Protein AF-A0AAX0KB85-F1 (afdb_monomer)

InterPro domains:
  IPR000015 Outer membrane usher protein [PTHR30451] (9-103)
  IPR025885 PapC, N-terminal domain [PF13954] (31-103)
  IPR037224 PapC, N-terminal domain superfamily [G3DSA:3.10.20.410] (29-104)
  IPR037224 PapC, N-terminal domain superfamily [SSF141729] (29-103)

Secondary structure (DSSP, 8-state):
--------TTTTHHHHHHGGG------------GGGT-SSTT-PPP-HHHHTT-SS-SEEEEEEEEETTEEEEEEEEEEEE-TTTS-EEE---HHHHHHTT---

pLDDT: mean 79.36, std 17.76, range [31.64, 98.06]

Nearest PDB structures (foldseek):
  7b0x-assembly1_D  TM=8.269E-01  e=1.576E-06  Escherichia coli K-12
  1ze3-assembly1_D  TM=8.841E-01  e=8.422E-06  Escherichia coli
  3bwu-assembly1_D  TM=8.042E-01  e=3.643E-06  Escherichia coli K-12
  3rfz-assembly3_E-2  TM=8.323E-01  e=4.580E-04  Escherichia coli
  4b0m-assembly1_A  TM=8.303E-01  e=6.321E-04  Yersinia pestis

Structure (mmCIF, N/CA/C/O backbone):
data_AF-A0AAX0KB85-F1
#
_entry.id   AF-A0AAX0KB85-F1
#
loop_
_atom_site.group_PDB
_atom_site.id
_atom_site.type_symbol
_atom_site.label_atom_id
_atom_site.label_alt_id
_atom_site.label_comp_id
_atom_site.label_asym_id
_atom_site.label_entity_id
_atom_site.label_seq_id
_atom_site.pdbx_PDB_ins_code
_atom_site.Cartn_x
_atom_site.Cartn_y
_atom_site.Cartn_z
_atom_site.occupancy
_atom_site.B_iso_or_equiv
_atom_site.auth_seq_id
_atom_site.auth_comp_id
_atom_site.auth_asym_id
_atom_site.auth_atom_id
_atom_site.pdbx_PDB_model_num
ATOM 1 N N . MET A 1 1 ? 63.151 -58.598 -5.815 1.00 36.16 1 MET A N 1
ATOM 2 C CA . MET A 1 1 ? 62.386 -58.602 -7.083 1.00 36.16 1 MET A CA 1
ATOM 3 C C . MET A 1 1 ? 61.056 -57.908 -6.810 1.00 36.16 1 MET A C 1
ATOM 5 O O . MET A 1 1 ? 60.458 -58.173 -5.779 1.00 36.16 1 MET A O 1
ATOM 9 N N . HIS A 1 2 ? 60.710 -56.934 -7.645 1.00 31.64 2 HIS A N 1
ATOM 10 C CA . HIS A 1 2 ? 59.865 -55.766 -7.376 1.00 31.64 2 HIS A CA 1
ATOM 11 C C . HIS A 1 2 ? 58.378 -56.049 -7.067 1.00 31.64 2 HIS A C 1
ATOM 13 O O . HIS A 1 2 ? 57.724 -56.784 -7.800 1.00 31.64 2 HIS A O 1
ATOM 19 N N . GLN A 1 3 ? 57.833 -55.378 -6.039 1.00 41.34 3 GLN A N 1
ATOM 20 C CA . GLN A 1 3 ? 56.400 -55.077 -5.909 1.00 41.34 3 GLN A CA 1
ATOM 21 C C . GLN A 1 3 ? 56.027 -53.994 -6.931 1.00 41.34 3 GLN A C 1
ATOM 23 O O . GLN A 1 3 ? 56.646 -52.932 -6.930 1.00 41.34 3 GLN A O 1
ATOM 28 N N . VAL A 1 4 ? 54.997 -54.213 -7.754 1.00 43.97 4 VAL A N 1
ATOM 29 C CA . VAL A 1 4 ? 54.334 -53.128 -8.498 1.00 43.97 4 VAL A CA 1
ATOM 30 C C . VAL A 1 4 ? 52.823 -53.258 -8.341 1.00 43.97 4 VAL A C 1
ATOM 32 O O . VAL A 1 4 ? 52.149 -54.032 -9.014 1.00 43.97 4 VAL A O 1
ATOM 35 N N . LEU A 1 5 ? 52.354 -52.495 -7.358 1.00 42.72 5 LEU A N 1
ATOM 36 C CA . LEU A 1 5 ? 51.091 -51.776 -7.256 1.00 42.72 5 LEU A CA 1
ATOM 37 C C . LEU A 1 5 ? 50.125 -51.935 -8.450 1.00 42.72 5 LEU A C 1
ATOM 39 O O . LEU A 1 5 ? 50.342 -51.405 -9.540 1.00 42.72 5 LEU A O 1
ATOM 43 N N . ILE A 1 6 ? 49.000 -52.598 -8.182 1.00 52.94 6 ILE A N 1
ATOM 44 C CA . ILE A 1 6 ? 47.789 -52.586 -9.006 1.00 52.94 6 ILE A CA 1
ATOM 45 C C . ILE A 1 6 ? 47.295 -51.133 -9.081 1.00 52.94 6 ILE A C 1
ATOM 47 O O . ILE A 1 6 ? 46.751 -50.593 -8.123 1.00 52.94 6 ILE A O 1
ATOM 51 N N . MET A 1 7 ? 47.540 -50.474 -10.213 1.00 49.47 7 MET A N 1
ATOM 52 C CA . MET A 1 7 ? 47.149 -49.085 -10.456 1.00 49.47 7 MET A CA 1
ATOM 53 C C . MET A 1 7 ? 45.666 -49.018 -10.881 1.00 49.47 7 MET A C 1
ATOM 55 O O . MET A 1 7 ? 45.317 -49.592 -11.918 1.00 49.47 7 MET A O 1
ATOM 59 N N . PRO A 1 8 ? 44.775 -48.313 -10.153 1.00 46.91 8 PRO A N 1
ATOM 60 C CA . PRO A 1 8 ? 43.367 -48.221 -10.517 1.00 46.91 8 PRO A CA 1
ATOM 61 C C . PRO A 1 8 ? 43.204 -47.197 -11.646 1.00 46.91 8 PRO A C 1
ATOM 63 O O . PRO A 1 8 ? 43.185 -45.987 -11.430 1.00 46.91 8 PRO A O 1
ATOM 66 N N . ARG A 1 9 ? 43.058 -47.677 -12.884 1.00 55.06 9 ARG A N 1
ATOM 67 C CA . ARG A 1 9 ? 42.798 -46.828 -14.066 1.00 55.06 9 ARG A CA 1
ATOM 68 C C . ARG A 1 9 ? 41.420 -46.137 -14.039 1.00 55.06 9 ARG A C 1
ATOM 70 O O . ARG A 1 9 ? 41.155 -45.292 -14.884 1.00 55.06 9 ARG A O 1
ATOM 77 N N . PHE A 1 10 ? 40.566 -46.446 -13.061 1.00 50.44 10 PHE A N 1
ATOM 78 C CA . PHE A 1 10 ? 39.193 -45.938 -12.960 1.00 50.44 10 PHE A CA 1
ATOM 79 C C . PHE A 1 10 ? 39.036 -44.655 -12.129 1.00 50.44 10 PHE A C 1
ATOM 81 O O . PHE A 1 10 ? 37.986 -44.024 -12.191 1.00 50.44 10 PHE A O 1
ATOM 88 N N . ALA A 1 11 ? 40.071 -44.212 -11.407 1.00 49.94 11 ALA A N 1
ATOM 89 C CA . ALA A 1 11 ? 39.970 -43.035 -10.534 1.00 49.94 11 ALA A CA 1
ATOM 90 C C . ALA A 1 11 ? 39.921 -41.687 -11.286 1.00 49.94 11 ALA A C 1
ATOM 92 O O . ALA A 1 11 ? 39.535 -40.676 -10.711 1.00 49.94 11 ALA A O 1
ATOM 93 N N . ARG A 1 12 ? 40.311 -41.647 -12.570 1.00 50.72 12 ARG A N 1
ATOM 94 C CA . ARG A 1 12 ? 40.309 -40.407 -13.372 1.00 50.72 12 ARG A CA 1
ATOM 95 C C . ARG A 1 12 ? 38.989 -40.137 -14.101 1.00 50.72 12 ARG A C 1
ATOM 97 O O . ARG A 1 12 ? 38.739 -38.992 -14.456 1.00 50.72 12 ARG A O 1
ATOM 104 N N . LEU A 1 13 ? 38.149 -41.154 -14.318 1.00 50.75 13 LEU A N 1
ATOM 105 C CA . LEU A 1 13 ? 36.905 -41.004 -15.088 1.00 50.75 13 LEU A CA 1
ATOM 106 C C . LEU A 1 13 ? 35.746 -40.447 -14.241 1.00 50.75 13 LEU A C 1
ATOM 108 O O . LEU A 1 13 ? 34.842 -39.812 -14.771 1.00 50.75 13 LEU A O 1
ATOM 112 N N . THR A 1 14 ? 35.788 -40.626 -12.920 1.00 50.75 14 THR A N 1
ATOM 113 C CA . THR A 1 14 ? 34.727 -40.184 -12.001 1.00 50.75 14 THR A CA 1
ATOM 114 C C . THR A 1 14 ? 34.737 -38.680 -11.716 1.00 50.75 14 THR A C 1
ATOM 116 O O . THR A 1 14 ? 33.688 -38.118 -11.423 1.00 50.75 14 THR A O 1
ATOM 119 N N . ILE A 1 15 ? 35.880 -37.999 -11.855 1.00 54.34 15 ILE A N 1
ATOM 120 C CA . ILE A 1 15 ? 35.986 -36.552 -11.583 1.00 54.34 15 ILE A CA 1
ATOM 121 C C . ILE A 1 15 ? 35.346 -35.719 -12.708 1.00 54.34 15 ILE A C 1
ATOM 123 O O . ILE A 1 15 ? 34.747 -34.682 -12.440 1.00 54.34 15 ILE A O 1
ATOM 127 N N . ALA A 1 16 ? 35.401 -36.185 -13.961 1.00 54.81 16 ALA A N 1
ATOM 128 C CA . ALA A 1 16 ? 34.820 -35.465 -15.098 1.00 54.81 16 ALA A CA 1
ATOM 129 C C . ALA A 1 16 ? 33.278 -35.493 -15.114 1.00 54.81 16 ALA A C 1
ATOM 131 O O . ALA A 1 16 ? 32.655 -34.564 -15.619 1.00 54.81 16 ALA A O 1
ATOM 132 N N . LEU A 1 17 ? 32.657 -36.531 -14.538 1.00 53.31 17 LEU A N 1
ATOM 133 C CA . LEU A 1 17 ? 31.198 -36.691 -14.538 1.00 53.31 17 LEU A CA 1
ATOM 134 C C . LEU A 1 17 ? 30.499 -35.863 -13.444 1.00 53.31 17 LEU A C 1
ATOM 136 O O . LEU A 1 17 ? 29.361 -35.447 -13.634 1.00 53.31 17 LEU A O 1
ATOM 140 N N . GLY A 1 18 ? 31.179 -35.568 -12.331 1.00 55.16 18 GLY A N 1
ATOM 141 C CA . GLY A 1 18 ? 30.614 -34.764 -11.237 1.00 55.16 18 GLY A CA 1
ATOM 142 C C . GLY A 1 18 ? 30.447 -33.274 -11.562 1.00 55.16 18 GLY A C 1
ATOM 143 O O . GLY A 1 18 ? 29.658 -32.593 -10.916 1.00 55.16 18 GLY A O 1
ATOM 144 N N . LEU A 1 19 ? 31.151 -32.760 -12.579 1.00 57.12 19 LEU A N 1
ATOM 145 C CA . LEU A 1 19 ? 31.052 -31.353 -12.987 1.00 57.12 19 LEU A CA 1
ATOM 146 C C . LEU A 1 19 ? 29.788 -31.058 -13.819 1.00 57.12 19 LEU A C 1
ATOM 148 O O . LEU A 1 19 ? 29.343 -29.916 -13.870 1.00 57.12 19 LEU A O 1
ATOM 152 N N . ALA A 1 20 ? 29.196 -32.075 -14.455 1.00 60.06 20 ALA A N 1
ATOM 153 C CA . ALA A 1 20 ? 28.046 -31.916 -15.351 1.00 60.06 20 ALA A CA 1
ATOM 154 C C . ALA A 1 20 ? 26.690 -31.820 -14.621 1.00 60.06 20 ALA A C 1
ATOM 156 O O . ALA A 1 20 ? 25.678 -31.532 -15.252 1.00 60.06 20 ALA A O 1
ATOM 157 N N . THR A 1 21 ? 26.657 -32.049 -13.305 1.00 61.88 21 THR A N 1
ATOM 158 C CA . THR A 1 21 ? 25.436 -31.989 -12.481 1.00 61.88 21 THR A CA 1
ATOM 159 C C . THR A 1 21 ? 25.386 -30.764 -11.569 1.00 61.88 21 THR A C 1
ATOM 161 O O . THR A 1 21 ? 24.599 -30.741 -10.624 1.00 61.88 21 THR A O 1
ATOM 164 N N . ALA A 1 22 ? 26.223 -29.750 -11.809 1.00 66.56 22 ALA A N 1
ATOM 165 C CA . ALA A 1 22 ? 26.116 -28.478 -11.104 1.00 66.56 22 ALA A CA 1
ATOM 166 C C . ALA A 1 22 ? 24.829 -27.763 -11.550 1.00 66.56 22 ALA A C 1
ATOM 168 O O . ALA A 1 22 ? 24.791 -27.092 -12.580 1.00 66.56 22 ALA A O 1
ATOM 169 N N . VAL A 1 23 ? 23.753 -27.953 -10.785 1.00 69.94 23 VAL A N 1
ATOM 170 C CA . VAL A 1 23 ? 22.513 -27.191 -10.931 1.00 69.94 23 VAL A CA 1
ATOM 171 C C . VAL A 1 23 ? 22.758 -25.831 -10.293 1.00 69.94 23 VAL A C 1
ATOM 173 O O . VAL A 1 23 ? 22.731 -25.692 -9.072 1.00 69.94 23 VAL A O 1
ATOM 176 N N . PHE A 1 24 ? 23.058 -24.832 -11.118 1.00 72.25 24 PHE A N 1
ATOM 177 C CA . PHE A 1 24 ? 23.046 -23.447 -10.668 1.00 72.25 24 PHE A CA 1
ATOM 178 C C . PHE A 1 24 ? 21.591 -22.976 -10.606 1.00 72.25 24 PHE A C 1
ATOM 180 O O . PHE A 1 24 ? 20.838 -23.255 -11.544 1.00 72.25 24 PHE A O 1
ATOM 187 N N . PRO A 1 25 ? 21.171 -22.280 -9.537 1.00 69.88 25 PRO A N 1
ATOM 188 C CA . PRO A 1 25 ? 19.895 -21.589 -9.565 1.00 69.88 25 PRO A CA 1
ATOM 189 C C . PRO A 1 25 ? 19.942 -20.572 -10.710 1.00 69.88 25 PRO A C 1
ATOM 191 O O . PRO A 1 25 ? 20.796 -19.686 -10.728 1.00 69.88 25 PRO A O 1
ATOM 194 N N . VAL A 1 26 ? 19.069 -20.748 -11.701 1.00 69.75 26 VAL A N 1
ATOM 195 C CA . VAL A 1 26 ? 18.808 -19.721 -12.707 1.00 69.75 26 VAL A CA 1
ATOM 196 C C . VAL A 1 26 ? 17.703 -18.842 -12.141 1.00 69.75 26 VAL A C 1
ATOM 198 O O . VAL A 1 26 ? 16.558 -19.271 -12.021 1.00 69.75 26 VAL A O 1
ATOM 201 N N . ASP A 1 27 ? 18.069 -17.643 -11.705 1.00 65.81 27 ASP A N 1
ATOM 202 C CA . ASP A 1 27 ? 17.096 -16.617 -11.349 1.00 65.81 27 ASP A CA 1
ATOM 203 C C . ASP A 1 27 ? 16.698 -15.911 -12.649 1.00 65.81 27 ASP A C 1
ATOM 205 O O . ASP A 1 27 ? 17.530 -15.285 -13.313 1.00 65.81 27 ASP A O 1
ATOM 209 N N . ALA A 1 28 ? 15.463 -16.133 -13.093 1.00 71.69 28 ALA A N 1
ATOM 210 C CA . ALA A 1 28 ? 14.911 -15.459 -14.256 1.00 71.69 28 ALA A CA 1
ATOM 211 C C . ALA A 1 28 ? 14.081 -14.273 -13.757 1.00 71.69 28 ALA A C 1
ATOM 213 O O . ALA A 1 28 ? 12.900 -14.432 -13.449 1.00 71.69 28 ALA A O 1
ATOM 214 N N . GLU A 1 29 ? 14.705 -13.097 -13.670 1.00 76.69 29 GLU A N 1
ATOM 215 C CA . GLU A 1 29 ? 13.999 -11.866 -13.312 1.00 76.69 29 GLU A CA 1
ATOM 216 C C . GLU A 1 29 ? 12.900 -11.566 -14.349 1.00 76.69 29 GLU A C 1
ATOM 218 O O . GLU A 1 29 ? 13.093 -11.726 -15.561 1.00 76.69 29 GLU A O 1
ATOM 223 N N . TYR A 1 30 ? 11.723 -11.142 -13.883 1.00 84.56 30 TYR A N 1
ATOM 224 C CA . TYR A 1 30 ? 10.613 -10.812 -14.771 1.00 84.56 30 TYR A CA 1
ATOM 225 C C . TYR A 1 30 ? 10.912 -9.530 -15.551 1.00 84.56 30 TYR A C 1
ATOM 227 O O . TYR A 1 30 ? 11.342 -8.528 -14.985 1.00 84.56 30 TYR A O 1
ATOM 235 N N . TYR A 1 31 ? 10.620 -9.530 -16.853 1.00 87.56 31 TYR A N 1
ATOM 236 C CA . TYR A 1 31 ? 10.722 -8.341 -17.696 1.00 87.56 31 TYR A CA 1
ATOM 237 C C . TYR A 1 31 ? 9.339 -7.831 -18.097 1.00 87.56 31 TYR A C 1
ATOM 239 O O . TYR A 1 31 ? 8.517 -8.576 -18.633 1.00 87.56 31 TYR A O 1
ATOM 247 N N . PHE A 1 32 ? 9.123 -6.530 -17.911 1.00 86.75 32 PHE A N 1
ATOM 248 C CA . PHE A 1 32 ? 7.915 -5.831 -18.329 1.00 86.75 32 PHE A CA 1
ATOM 249 C C . PHE A 1 32 ? 8.269 -4.781 -19.380 1.00 86.75 32 PHE A C 1
ATOM 251 O O . PHE A 1 32 ? 9.169 -3.967 -19.182 1.00 86.75 32 PHE A O 1
ATOM 258 N N . ASN A 1 33 ? 7.556 -4.790 -20.508 1.00 87.50 33 ASN A N 1
ATOM 259 C CA . ASN A 1 33 ? 7.771 -3.812 -21.569 1.00 87.50 33 ASN A CA 1
ATOM 260 C C . ASN A 1 33 ? 7.118 -2.466 -21.185 1.00 87.50 33 ASN A C 1
ATOM 262 O O . ASN A 1 33 ? 5.886 -2.389 -21.172 1.00 87.50 33 ASN A O 1
ATOM 266 N N . PRO A 1 34 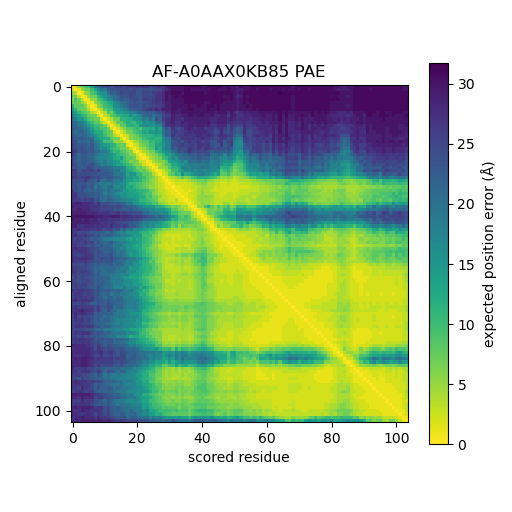? 7.891 -1.389 -20.936 1.00 85.81 34 PRO A N 1
ATOM 267 C CA . PRO A 1 34 ? 7.339 -0.100 -20.509 1.00 85.81 34 PRO A CA 1
ATOM 268 C C . PRO A 1 34 ? 6.438 0.555 -21.563 1.00 85.81 34 PRO A C 1
ATOM 270 O O . PRO A 1 34 ? 5.596 1.384 -21.227 1.00 85.81 34 PRO A O 1
ATOM 273 N N . ARG A 1 35 ? 6.533 0.139 -22.834 1.00 85.06 35 ARG A N 1
ATOM 274 C CA . ARG A 1 35 ? 5.695 0.662 -23.926 1.00 85.06 35 ARG A CA 1
ATOM 275 C C . ARG A 1 35 ? 4.211 0.314 -23.801 1.00 85.06 35 ARG A C 1
ATOM 277 O O . ARG A 1 35 ? 3.417 0.846 -24.564 1.00 85.06 35 ARG A O 1
ATOM 284 N N . PHE A 1 36 ? 3.832 -0.584 -22.893 1.00 87.50 36 PHE A N 1
ATOM 285 C CA . PHE A 1 36 ? 2.421 -0.842 -22.601 1.00 87.50 36 PHE A CA 1
ATOM 286 C C . PHE A 1 36 ? 1.785 0.216 -21.696 1.00 87.50 36 PHE A C 1
ATOM 288 O O . PHE A 1 36 ? 0.561 0.278 -21.635 1.00 87.50 36 PHE A O 1
ATOM 295 N N . LEU A 1 37 ? 2.588 1.034 -21.007 1.00 84.50 37 LEU A N 1
ATOM 296 C CA . LEU A 1 37 ? 2.096 2.029 -20.049 1.00 84.50 37 LEU A CA 1
ATOM 297 C C . LEU A 1 37 ? 2.307 3.478 -20.499 1.00 84.50 37 LEU A C 1
ATOM 299 O O . LEU A 1 37 ? 1.688 4.370 -19.929 1.00 84.50 37 LEU A O 1
ATOM 303 N N . SER A 1 38 ? 3.118 3.708 -21.533 1.00 77.56 38 SER A N 1
ATOM 304 C CA . SER A 1 38 ? 3.388 5.045 -22.068 1.00 77.56 38 SER A CA 1
ATOM 305 C C . SER A 1 38 ? 3.013 5.132 -23.545 1.00 77.56 38 SER A C 1
ATOM 307 O O . SER A 1 38 ? 3.473 4.327 -24.358 1.00 77.56 38 SER A O 1
ATOM 309 N N . ASN A 1 39 ? 2.231 6.152 -23.908 1.00 71.69 39 ASN A N 1
ATOM 310 C CA . ASN A 1 39 ? 1.977 6.500 -25.313 1.00 71.69 39 ASN A CA 1
ATOM 311 C C . ASN A 1 39 ? 3.125 7.308 -25.936 1.00 71.69 39 ASN A C 1
ATOM 313 O O . ASN A 1 39 ? 3.209 7.394 -27.161 1.00 71.69 39 ASN A O 1
ATOM 317 N N . ASP A 1 40 ? 4.003 7.881 -25.109 1.00 73.38 40 ASP A N 1
ATOM 318 C CA . ASP A 1 40 ? 5.118 8.712 -25.547 1.00 73.38 40 ASP A CA 1
ATOM 319 C C . ASP A 1 40 ? 6.449 7.955 -25.523 1.00 73.38 40 ASP A C 1
ATOM 321 O O . ASP A 1 40 ? 6.776 7.242 -24.575 1.00 73.38 40 ASP A O 1
ATOM 325 N N . LEU A 1 41 ? 7.262 8.140 -26.568 1.00 61.88 41 LEU A N 1
ATOM 326 C CA . LEU A 1 41 ? 8.556 7.455 -26.720 1.00 61.88 41 LEU A CA 1
ATOM 327 C C . LEU A 1 41 ? 9.606 7.894 -25.683 1.00 61.88 41 LEU A C 1
ATOM 329 O O . LEU A 1 41 ? 10.618 7.215 -25.527 1.00 61.88 41 LEU A O 1
ATOM 333 N N . ALA A 1 42 ? 9.381 9.028 -25.016 1.00 64.81 42 ALA A N 1
ATOM 334 C CA . ALA A 1 42 ? 10.300 9.627 -24.050 1.00 64.81 42 ALA A CA 1
ATOM 335 C C . ALA A 1 42 ? 9.880 9.419 -22.584 1.00 64.81 42 ALA A C 1
ATOM 337 O O . ALA A 1 42 ? 10.658 9.735 -21.686 1.00 64.81 42 ALA A O 1
ATOM 338 N N . GLU A 1 43 ? 8.677 8.900 -22.326 1.00 67.75 43 GLU A N 1
ATOM 339 C CA . GLU A 1 43 ? 8.160 8.734 -20.968 1.00 67.75 43 GLU A CA 1
ATOM 340 C C . GLU A 1 43 ? 8.446 7.316 -20.462 1.00 67.75 43 GLU A C 1
ATOM 342 O O . GLU A 1 43 ? 7.778 6.345 -20.824 1.00 67.75 43 GLU A O 1
ATOM 347 N N . SER A 1 44 ? 9.483 7.179 -19.635 1.00 70.69 44 SER A N 1
ATOM 348 C CA . SER A 1 44 ? 9.823 5.910 -18.991 1.00 70.69 44 SER A CA 1
ATOM 349 C C . SER A 1 44 ? 9.059 5.751 -17.676 1.00 70.69 44 SER A C 1
ATOM 351 O O . SER A 1 44 ? 9.292 6.510 -16.736 1.00 70.69 44 SER A O 1
ATOM 353 N N . VAL A 1 45 ? 8.195 4.739 -17.592 1.00 81.94 45 VAL A N 1
ATOM 354 C CA . VAL A 1 45 ? 7.558 4.311 -16.337 1.00 81.94 45 VAL A CA 1
ATOM 355 C C . VAL A 1 45 ? 8.518 3.410 -15.560 1.00 81.94 45 VAL A C 1
ATOM 357 O O . VAL A 1 45 ? 9.123 2.502 -16.136 1.00 81.94 45 VAL A O 1
ATOM 360 N N . ASP A 1 46 ? 8.656 3.647 -14.255 1.00 84.62 46 ASP A N 1
ATOM 361 C CA . ASP A 1 46 ? 9.430 2.772 -13.372 1.00 84.62 46 ASP A CA 1
ATOM 362 C C . ASP A 1 46 ? 8.666 1.467 -13.114 1.00 84.62 46 ASP A C 1
ATOM 364 O O . ASP A 1 46 ? 7.584 1.457 -12.528 1.00 84.62 46 ASP A O 1
ATOM 368 N N . LEU A 1 47 ? 9.247 0.358 -13.570 1.00 87.44 47 LEU A N 1
ATOM 369 C CA . LEU A 1 47 ? 8.702 -0.991 -13.425 1.00 87.44 47 LEU A CA 1
ATOM 370 C C . LEU A 1 47 ? 9.538 -1.876 -12.495 1.00 87.44 47 LEU A C 1
ATOM 372 O O . LEU A 1 47 ? 9.240 -3.061 -12.347 1.00 87.44 47 LEU A O 1
ATOM 376 N N . SER A 1 48 ? 10.562 -1.313 -11.848 1.00 85.44 48 SER A N 1
ATOM 377 C CA . SER A 1 48 ? 11.530 -2.062 -11.036 1.00 85.44 48 SER A CA 1
ATOM 378 C C . SER A 1 48 ? 10.904 -2.784 -9.839 1.00 85.44 48 SER A C 1
ATOM 380 O O . SER A 1 48 ? 11.417 -3.810 -9.395 1.00 85.44 48 SER A O 1
ATOM 382 N N . ALA A 1 49 ? 9.780 -2.284 -9.318 1.00 84.75 49 ALA A N 1
ATOM 383 C CA . ALA A 1 49 ? 9.028 -2.970 -8.271 1.00 84.75 49 ALA A CA 1
ATOM 384 C C . ALA A 1 49 ? 8.474 -4.317 -8.770 1.00 84.75 49 ALA A C 1
ATOM 386 O O . ALA A 1 49 ? 8.593 -5.323 -8.075 1.00 84.75 49 ALA A O 1
ATOM 387 N N . PHE A 1 50 ? 7.942 -4.350 -9.994 1.00 86.69 50 PHE A N 1
ATOM 388 C CA . PHE A 1 50 ? 7.325 -5.542 -10.574 1.00 86.69 50 PHE A CA 1
ATOM 389 C C . PHE A 1 50 ? 8.363 -6.557 -11.057 1.00 86.69 50 PHE A C 1
ATOM 391 O O . PHE A 1 50 ? 8.149 -7.758 -10.903 1.00 86.69 50 PHE A O 1
ATOM 398 N N . THR A 1 51 ? 9.508 -6.108 -11.594 1.00 85.00 51 THR A N 1
ATOM 399 C CA . THR A 1 51 ? 10.589 -7.028 -12.017 1.00 85.00 51 THR A CA 1
ATOM 400 C C . THR A 1 51 ? 11.118 -7.845 -10.840 1.00 85.00 51 THR A C 1
ATOM 402 O O . THR A 1 51 ? 11.339 -9.047 -10.969 1.00 85.00 51 THR A O 1
ATOM 405 N N . LYS A 1 52 ? 11.190 -7.217 -9.659 1.00 81.12 52 LYS A N 1
ATOM 406 C CA . LYS A 1 52 ? 11.571 -7.833 -8.379 1.00 81.12 52 LYS A CA 1
ATOM 407 C C . LYS A 1 52 ? 10.455 -8.656 -7.721 1.00 81.12 52 LYS A C 1
ATOM 409 O O . LYS A 1 52 ? 10.600 -9.058 -6.570 1.00 81.12 52 LYS A O 1
ATOM 414 N N . GLY A 1 53 ? 9.339 -8.880 -8.417 1.00 80.31 53 GLY A N 1
ATOM 415 C CA . GLY A 1 53 ? 8.233 -9.713 -7.948 1.00 80.31 53 GLY A CA 1
ATOM 416 C C . GLY A 1 53 ? 7.275 -9.039 -6.965 1.00 80.31 53 GLY A C 1
ATOM 417 O O . GLY A 1 53 ? 6.454 -9.738 -6.377 1.00 80.31 53 GLY A O 1
ATOM 418 N N . ARG A 1 54 ? 7.337 -7.712 -6.771 1.00 83.44 54 ARG A N 1
ATOM 419 C CA . ARG A 1 54 ? 6.335 -7.013 -5.948 1.00 83.44 54 ARG A CA 1
ATOM 420 C C . ARG A 1 54 ? 5.035 -6.838 -6.720 1.00 83.44 54 ARG A C 1
ATOM 422 O O . ARG A 1 54 ? 5.044 -6.494 -7.900 1.00 83.44 54 ARG A O 1
ATOM 429 N N . GLU A 1 55 ? 3.919 -6.986 -6.017 1.00 86.06 55 GLU A N 1
ATOM 430 C CA . GLU A 1 55 ? 2.579 -6.788 -6.582 1.00 86.06 55 GLU A CA 1
ATOM 431 C C . GLU A 1 55 ? 2.232 -5.306 -6.773 1.00 86.06 55 GLU A C 1
ATOM 433 O O . GLU A 1 55 ? 1.482 -4.953 -7.682 1.00 86.06 55 GLU A O 1
ATOM 438 N N . ALA A 1 56 ? 2.793 -4.432 -5.933 1.00 89.56 56 ALA A N 1
ATOM 439 C CA . ALA A 1 56 ? 2.572 -2.994 -5.982 1.00 89.56 56 ALA A CA 1
ATOM 440 C C . ALA A 1 56 ? 3.838 -2.213 -5.572 1.00 89.56 56 ALA A C 1
ATOM 442 O O . ALA A 1 56 ? 4.632 -2.692 -4.752 1.00 89.56 56 ALA A O 1
ATOM 443 N N . PRO A 1 57 ? 4.055 -1.008 -6.130 1.00 90.69 57 PRO A N 1
ATOM 444 C CA . PRO A 1 57 ? 5.104 -0.107 -5.669 1.00 90.69 57 PRO A CA 1
ATOM 445 C C . PRO A 1 57 ? 4.741 0.550 -4.320 1.00 90.69 57 PRO A C 1
ATOM 447 O O . PRO A 1 57 ? 3.583 0.549 -3.913 1.00 90.69 57 PRO A O 1
ATOM 450 N N . PRO A 1 58 ? 5.710 1.151 -3.610 1.00 93.38 58 PRO A N 1
ATOM 451 C CA . PRO A 1 58 ? 5.420 2.035 -2.483 1.00 93.38 58 PRO A CA 1
ATOM 452 C C . PRO A 1 58 ? 4.526 3.205 -2.904 1.00 93.38 58 PRO A C 1
ATOM 454 O O . PRO A 1 58 ? 4.705 3.775 -3.982 1.00 93.38 58 PRO A O 1
ATOM 457 N N . GLY A 1 59 ? 3.586 3.592 -2.047 1.00 94.56 59 GLY A N 1
ATOM 458 C CA . GLY A 1 59 ? 2.603 4.616 -2.384 1.00 94.56 59 GLY A CA 1
ATOM 459 C C . GLY A 1 59 ? 1.457 4.706 -1.386 1.00 94.56 59 GLY A C 1
ATOM 460 O O . GLY A 1 59 ? 1.443 4.022 -0.364 1.00 94.56 59 GLY A O 1
ATOM 461 N N . THR A 1 60 ? 0.491 5.573 -1.677 1.00 97.50 60 THR A N 1
ATOM 462 C CA . THR A 1 60 ? -0.723 5.729 -0.870 1.00 97.50 60 THR A CA 1
ATOM 463 C C . THR A 1 60 ? -1.883 5.001 -1.536 1.00 97.50 60 THR A C 1
ATOM 465 O O . THR A 1 60 ? -2.191 5.257 -2.699 1.00 97.50 60 THR A O 1
ATOM 468 N N . TYR A 1 61 ? -2.543 4.127 -0.780 1.00 97.06 61 TYR A N 1
ATOM 469 C CA . TYR A 1 61 ? -3.627 3.277 -1.261 1.00 97.06 61 TYR A CA 1
ATOM 470 C C . TYR A 1 61 ? -4.859 3.407 -0.371 1.00 97.06 61 TYR A C 1
ATOM 472 O O . TYR A 1 61 ? -4.747 3.447 0.856 1.00 97.06 61 TYR A O 1
ATOM 480 N N . ARG A 1 62 ? -6.044 3.425 -0.989 1.00 97.88 62 ARG A N 1
ATOM 481 C CA . ARG A 1 62 ? -7.316 3.278 -0.279 1.00 97.88 62 ARG A CA 1
ATOM 482 C C . ARG A 1 62 ? -7.485 1.808 0.094 1.00 97.88 62 ARG A C 1
ATOM 484 O O . ARG A 1 62 ? -7.652 0.978 -0.794 1.00 97.88 62 ARG A O 1
ATOM 491 N N . VAL A 1 63 ? -7.448 1.506 1.386 1.00 97.44 63 VAL A N 1
ATOM 492 C CA . VAL A 1 63 ? -7.557 0.138 1.911 1.00 97.44 63 VAL A CA 1
ATOM 493 C C . VAL A 1 63 ? -8.672 0.033 2.942 1.00 97.44 63 VAL A C 1
ATOM 495 O O . VAL A 1 63 ? -9.023 1.021 3.597 1.00 97.44 63 VAL A O 1
ATOM 498 N N . ASP A 1 64 ? -9.193 -1.177 3.104 1.00 98.00 64 ASP A N 1
ATOM 499 C CA . ASP A 1 64 ? -10.064 -1.539 4.217 1.00 98.00 64 ASP A CA 1
ATOM 500 C C . ASP A 1 64 ? -9.208 -2.034 5.382 1.00 98.00 64 ASP A C 1
ATOM 502 O O . ASP A 1 64 ? -8.355 -2.907 5.221 1.00 98.00 64 ASP A O 1
ATOM 506 N N . ILE A 1 65 ? -9.422 -1.462 6.562 1.00 97.25 65 ILE A N 1
ATOM 507 C CA . ILE A 1 65 ? -8.692 -1.823 7.774 1.00 97.25 65 ILE A CA 1
ATOM 508 C C . ILE A 1 65 ? -9.563 -2.768 8.592 1.00 97.25 65 ILE A C 1
ATOM 510 O O . ILE A 1 65 ? -10.672 -2.404 8.993 1.00 97.25 65 ILE A O 1
ATOM 514 N N . TYR A 1 66 ? -9.017 -3.947 8.877 1.00 96.94 66 TYR A N 1
ATOM 515 C CA . TYR A 1 66 ? -9.615 -4.946 9.752 1.00 96.94 66 TYR A CA 1
ATOM 516 C C . TYR 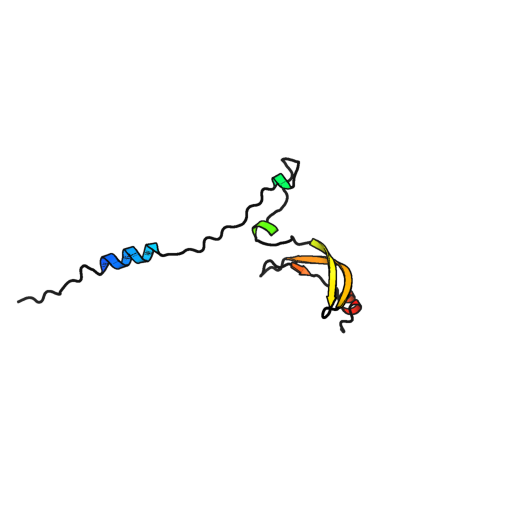A 1 66 ? -8.792 -5.085 11.034 1.00 96.94 66 TYR A C 1
ATOM 518 O O . TYR A 1 66 ? -7.561 -5.020 10.996 1.00 96.94 66 TYR A O 1
ATOM 526 N N . LEU A 1 67 ? -9.461 -5.295 12.166 1.00 95.50 67 LEU A N 1
ATOM 527 C CA . LEU A 1 67 ? -8.831 -5.618 13.446 1.00 95.50 67 LEU A CA 1
ATOM 528 C C . LEU A 1 67 ? -9.486 -6.879 14.004 1.00 95.50 67 LEU A C 1
ATOM 530 O O . LEU A 1 67 ? -10.679 -6.871 14.279 1.00 95.50 67 LEU A O 1
ATOM 534 N N . ASN A 1 68 ? -8.712 -7.954 14.183 1.00 94.75 68 ASN A N 1
ATOM 535 C CA . ASN A 1 68 ? -9.231 -9.262 14.614 1.00 94.75 68 ASN A CA 1
ATOM 536 C C . ASN A 1 68 ? -10.444 -9.718 13.777 1.00 94.75 68 ASN A C 1
ATOM 538 O O . ASN A 1 68 ? -11.484 -10.068 14.327 1.00 94.75 68 ASN A O 1
ATOM 542 N N . ASP A 1 69 ? -10.314 -9.647 12.450 1.00 96.75 69 ASP A N 1
ATOM 543 C CA . ASP A 1 69 ? -11.352 -10.000 11.468 1.00 96.75 69 ASP A CA 1
ATOM 544 C C . ASP A 1 69 ? -12.600 -9.092 11.451 1.00 96.75 69 ASP A C 1
ATOM 546 O O . ASP A 1 69 ? -13.509 -9.301 10.647 1.00 96.75 69 ASP A O 1
ATOM 550 N N . GLU A 1 70 ? -12.641 -8.035 12.266 1.00 96.56 70 GLU A N 1
ATOM 551 C CA . GLU A 1 70 ? -13.716 -7.041 12.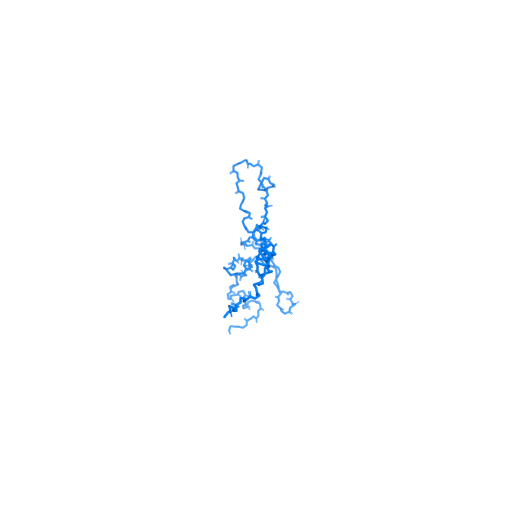255 1.00 96.56 70 GLU A CA 1
ATOM 552 C C . GLU A 1 70 ? -13.360 -5.854 11.356 1.00 96.56 70 GLU A C 1
ATOM 554 O O . GLU A 1 70 ? -12.281 -5.269 11.470 1.00 96.56 70 GLU A O 1
ATOM 559 N N . PHE A 1 71 ? -14.275 -5.480 10.457 1.00 97.19 71 PHE A N 1
ATOM 560 C CA . PHE A 1 71 ? -14.122 -4.282 9.636 1.00 97.19 71 PHE A CA 1
ATOM 561 C C . PHE A 1 71 ? -14.190 -3.024 10.503 1.00 97.19 71 PHE A C 1
ATOM 563 O O . PHE A 1 71 ? -15.177 -2.793 11.201 1.00 97.19 71 PHE A O 1
ATOM 570 N N . MET A 1 72 ? -13.184 -2.161 10.378 1.00 96.75 72 MET A N 1
ATOM 571 C CA . MET A 1 72 ? -13.113 -0.914 11.135 1.00 96.75 72 MET A CA 1
ATOM 572 C C . MET A 1 72 ? -13.483 0.293 10.273 1.00 96.75 72 MET A C 1
ATOM 574 O O . MET A 1 72 ? -14.282 1.141 10.669 1.00 96.75 72 MET A O 1
ATOM 578 N N . THR A 1 73 ? -12.840 0.435 9.110 1.00 96.56 73 THR A N 1
ATOM 579 C CA . THR A 1 73 ? -12.918 1.649 8.283 1.00 96.56 73 THR A CA 1
ATOM 580 C C . THR A 1 73 ? -12.215 1.455 6.938 1.00 96.56 73 THR A C 1
ATOM 582 O O . THR A 1 73 ? -11.294 0.649 6.837 1.00 96.56 73 THR A O 1
ATOM 585 N N . SER A 1 74 ? -12.573 2.264 5.939 1.00 97.81 74 SER A N 1
ATOM 586 C CA . SER A 1 74 ? -11.855 2.365 4.662 1.00 97.81 74 SER A CA 1
ATOM 587 C C . SER A 1 74 ? -11.187 3.734 4.549 1.00 97.81 74 SER A C 1
ATOM 589 O O . SER A 1 74 ? -11.870 4.764 4.588 1.00 97.81 74 SER A O 1
ATOM 591 N N . ARG A 1 75 ? -9.861 3.785 4.402 1.00 97.12 75 ARG A N 1
ATOM 592 C CA . ARG A 1 75 ? -9.114 5.054 4.311 1.00 97.12 75 ARG A CA 1
ATOM 593 C C . ARG A 1 75 ? -7.806 4.917 3.547 1.00 97.12 75 ARG A C 1
ATOM 595 O O . ARG A 1 75 ? -7.349 3.813 3.273 1.00 97.12 75 ARG A O 1
ATOM 602 N N . ASP A 1 76 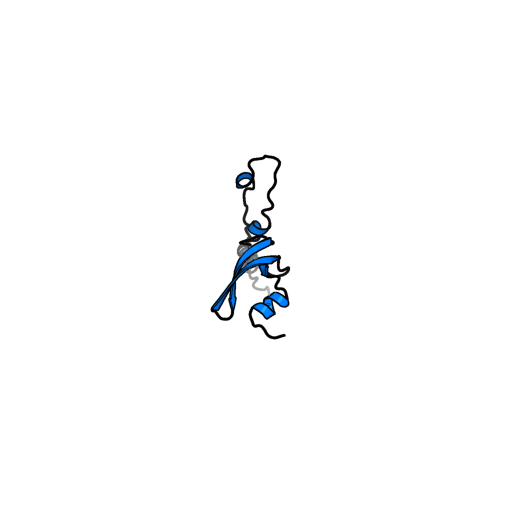? -7.236 6.062 3.197 1.00 97.88 76 ASP A N 1
ATOM 603 C CA . ASP A 1 76 ? -5.942 6.128 2.531 1.00 97.88 76 ASP A CA 1
ATOM 604 C C . ASP A 1 76 ? -4.825 5.854 3.546 1.00 97.88 76 ASP A C 1
ATOM 606 O O . ASP A 1 76 ? -4.761 6.501 4.594 1.00 97.88 76 ASP A O 1
ATOM 610 N N . ILE A 1 77 ? -3.965 4.882 3.239 1.00 98.06 77 ILE A N 1
ATOM 611 C CA . ILE A 1 77 ? -2.786 4.508 4.025 1.00 98.06 77 ILE A CA 1
ATOM 612 C C . ILE A 1 77 ? -1.566 4.538 3.110 1.00 98.06 77 ILE A C 1
ATOM 614 O O . ILE A 1 77 ? -1.603 4.040 1.985 1.00 98.06 77 ILE A O 1
ATOM 618 N N . THR A 1 78 ? -0.480 5.137 3.592 1.00 97.75 78 THR A N 1
ATOM 619 C CA . THR A 1 78 ? 0.811 5.119 2.899 1.00 97.75 78 THR A CA 1
ATOM 620 C C . THR A 1 78 ? 1.554 3.838 3.236 1.00 97.75 78 THR A C 1
ATOM 622 O O . THR A 1 78 ? 1.658 3.474 4.405 1.00 97.75 78 THR A O 1
ATOM 625 N N . PHE A 1 79 ? 2.092 3.185 2.215 1.00 96.19 79 PHE A N 1
ATOM 626 C CA . PHE A 1 79 ? 2.913 1.991 2.314 1.00 96.19 79 PHE A CA 1
ATOM 627 C C . PHE A 1 79 ? 4.327 2.281 1.820 1.00 96.19 79 PHE A C 1
ATOM 629 O O . PHE A 1 79 ? 4.516 2.922 0.782 1.00 96.19 79 PHE A O 1
ATOM 636 N N . ILE A 1 80 ? 5.315 1.780 2.554 1.00 94.00 80 ILE A N 1
ATOM 637 C CA . ILE A 1 80 ? 6.737 1.880 2.211 1.00 94.00 80 ILE A CA 1
ATOM 638 C C . ILE A 1 80 ? 7.303 0.499 1.897 1.00 94.00 80 ILE A C 1
ATOM 640 O O . ILE A 1 80 ? 6.771 -0.508 2.355 1.00 94.00 80 ILE A O 1
ATOM 644 N N . ALA A 1 81 ? 8.380 0.451 1.114 1.00 89.62 81 ALA A N 1
ATOM 645 C CA . ALA A 1 81 ? 9.105 -0.794 0.905 1.00 89.62 81 ALA A CA 1
ATOM 646 C C . ALA A 1 81 ? 9.824 -1.199 2.194 1.00 89.62 81 ALA A C 1
ATOM 648 O O . ALA A 1 81 ? 10.509 -0.369 2.792 1.00 89.62 81 ALA A O 1
ATOM 649 N N . ASP A 1 82 ? 9.704 -2.466 2.578 1.00 85.88 82 ASP A N 1
ATOM 650 C CA . ASP A 1 82 ? 10.648 -3.081 3.500 1.00 85.88 82 ASP A CA 1
ATOM 651 C C . ASP A 1 82 ? 12.002 -3.267 2.802 1.00 85.88 82 ASP A C 1
ATOM 653 O O . ASP A 1 82 ? 12.075 -3.740 1.660 1.00 85.88 82 ASP A O 1
ATOM 657 N N . ASP A 1 83 ? 13.075 -2.919 3.505 1.00 75.62 83 ASP A N 1
ATOM 658 C CA . ASP A 1 83 ? 14.445 -3.058 3.013 1.00 75.62 83 ASP A CA 1
ATOM 659 C C . ASP A 1 83 ? 14.872 -4.533 2.913 1.00 75.62 83 ASP A C 1
ATOM 661 O O . ASP A 1 83 ? 15.795 -4.852 2.163 1.00 75.62 83 ASP A O 1
ATOM 665 N N . ASN A 1 84 ? 14.200 -5.441 3.637 1.00 73.06 84 ASN A N 1
ATOM 666 C CA . ASN A 1 84 ? 14.631 -6.835 3.775 1.00 73.06 84 ASN A CA 1
ATOM 667 C C . ASN A 1 84 ? 13.842 -7.825 2.907 1.00 73.06 84 ASN A C 1
ATOM 669 O O . ASN A 1 84 ? 14.455 -8.688 2.281 1.00 73.06 84 ASN A O 1
ATOM 673 N N . ASN A 1 85 ? 12.509 -7.714 2.847 1.00 66.88 85 ASN A N 1
ATOM 674 C CA . ASN A 1 85 ? 11.664 -8.787 2.301 1.00 66.88 85 ASN A CA 1
ATOM 675 C C . ASN A 1 85 ? 10.835 -8.410 1.064 1.00 66.88 85 ASN A C 1
ATOM 677 O O . ASN A 1 85 ? 9.948 -9.164 0.676 1.00 66.88 85 ASN A O 1
ATOM 681 N N . ALA A 1 86 ? 11.105 -7.263 0.431 1.00 72.00 86 ALA A N 1
ATOM 682 C CA . ALA A 1 86 ? 10.349 -6.753 -0.723 1.00 72.00 86 ALA A CA 1
ATOM 683 C C . ALA A 1 86 ? 8.833 -6.552 -0.482 1.00 72.00 86 ALA A C 1
ATOM 685 O O . ALA A 1 86 ? 8.108 -6.218 -1.419 1.00 72.00 86 ALA A O 1
ATOM 686 N N . GLU A 1 87 ? 8.367 -6.689 0.759 1.00 83.94 87 GLU A N 1
ATOM 687 C CA . GLU A 1 87 ? 6.983 -6.474 1.171 1.00 83.94 87 GLU A CA 1
ATOM 688 C C . GLU A 1 87 ? 6.698 -4.980 1.395 1.00 83.94 87 GLU A C 1
ATOM 690 O O . GLU A 1 87 ? 7.606 -4.171 1.614 1.00 83.94 87 GLU A O 1
ATOM 695 N N . LEU A 1 88 ? 5.423 -4.599 1.312 1.00 91.12 88 LEU A N 1
ATOM 696 C CA . LEU A 1 88 ? 4.961 -3.254 1.629 1.00 91.12 88 LEU A CA 1
ATOM 697 C C . LEU A 1 88 ? 4.493 -3.180 3.085 1.00 91.12 88 LEU A C 1
ATOM 699 O O . LEU A 1 88 ? 3.602 -3.919 3.492 1.00 91.12 88 LEU A O 1
ATOM 703 N N . ILE A 1 89 ? 5.039 -2.238 3.853 1.00 94.12 89 ILE A N 1
ATOM 704 C CA . ILE A 1 89 ? 4.670 -2.022 5.258 1.00 94.12 89 ILE A CA 1
ATOM 705 C C . ILE A 1 89 ? 3.785 -0.773 5.373 1.00 94.12 89 ILE A C 1
ATOM 707 O O . ILE A 1 89 ? 4.171 0.287 4.866 1.00 94.12 89 ILE A O 1
ATOM 711 N N . PRO A 1 90 ? 2.624 -0.845 6.055 1.00 96.25 90 PRO A N 1
ATOM 712 C CA . PRO A 1 90 ? 1.763 0.312 6.261 1.00 96.25 90 PRO A CA 1
ATOM 713 C C . PRO A 1 90 ? 2.355 1.284 7.288 1.00 96.25 90 PRO A C 1
ATOM 715 O O . PRO A 1 90 ? 2.749 0.907 8.392 1.00 96.25 90 PRO A O 1
ATOM 718 N N . CYS A 1 91 ? 2.339 2.574 6.969 1.00 96.31 91 CYS A N 1
ATOM 719 C CA . CYS A 1 91 ? 2.663 3.643 7.904 1.00 96.31 91 CYS A CA 1
ATOM 720 C C . CYS A 1 91 ? 1.416 4.024 8.713 1.00 96.31 91 CYS A C 1
ATOM 722 O O . CYS A 1 91 ? 0.554 4.766 8.237 1.00 96.31 91 CYS A O 1
ATOM 724 N N . LEU A 1 92 ? 1.322 3.532 9.950 1.00 96.00 92 LEU A N 1
ATOM 725 C CA . LEU A 1 92 ? 0.196 3.804 10.847 1.00 96.00 92 LEU A CA 1
ATOM 726 C C . LEU A 1 92 ? 0.573 4.868 11.885 1.00 96.00 92 LEU A C 1
ATOM 728 O O . LEU A 1 92 ? 1.544 4.709 12.622 1.00 96.00 92 LEU A O 1
ATOM 732 N N . SER A 1 93 ? -0.201 5.954 11.967 1.00 95.25 93 SER A N 1
ATOM 733 C CA . SER A 1 93 ? -0.008 6.965 13.013 1.00 95.25 93 SER A CA 1
ATOM 734 C C . SER A 1 93 ? -0.533 6.480 14.366 1.00 95.25 93 SER A C 1
ATOM 736 O O . SER A 1 93 ? -1.440 5.651 14.445 1.00 95.25 93 SER A O 1
ATOM 738 N N . THR A 1 94 ? -0.014 7.035 15.461 1.00 96.06 94 THR A N 1
ATOM 739 C CA . THR A 1 94 ? -0.513 6.711 16.808 1.00 96.06 94 THR A CA 1
ATOM 740 C C . THR A 1 94 ? -1.989 7.061 16.973 1.00 96.06 94 THR A C 1
ATOM 742 O O . THR A 1 94 ? -2.734 6.297 17.580 1.00 96.06 94 THR A O 1
ATOM 745 N N . ASP A 1 95 ? -2.431 8.177 16.392 1.00 95.50 95 ASP A N 1
ATOM 746 C CA . ASP A 1 95 ? -3.831 8.609 16.450 1.00 95.50 95 ASP A CA 1
ATOM 747 C C . ASP A 1 95 ? -4.748 7.638 15.699 1.00 95.50 95 ASP A C 1
ATOM 749 O O . ASP A 1 95 ? -5.849 7.336 16.162 1.00 95.50 95 ASP A O 1
ATOM 753 N N . LEU A 1 96 ? -4.270 7.092 14.573 1.00 95.06 96 LEU A N 1
ATOM 754 C CA . LEU A 1 96 ? -4.966 6.040 13.842 1.00 95.06 96 LEU A CA 1
ATOM 755 C C . LEU A 1 96 ? -5.138 4.802 14.722 1.00 95.06 96 LEU A C 1
ATOM 757 O O . LEU A 1 96 ? -6.263 4.335 14.876 1.00 95.06 96 LEU A O 1
ATOM 761 N N . LEU A 1 97 ? -4.063 4.310 15.340 1.00 95.75 97 LEU A N 1
ATOM 762 C CA . LEU A 1 97 ? -4.118 3.132 16.211 1.00 95.75 97 LEU A CA 1
ATOM 763 C C . LEU A 1 97 ? -5.109 3.329 17.370 1.00 95.75 97 LEU A C 1
ATOM 765 O O . LEU A 1 97 ? -5.951 2.464 17.613 1.00 95.75 97 LEU A O 1
ATOM 769 N N . VAL A 1 98 ? -5.082 4.492 18.026 1.00 95.50 98 VAL A N 1
ATOM 770 C CA . VAL A 1 98 ? -6.029 4.823 19.105 1.00 95.50 98 VAL A CA 1
ATOM 771 C C . VAL A 1 98 ? -7.469 4.891 18.587 1.00 95.50 98 VAL A C 1
ATOM 773 O O . VAL A 1 98 ? -8.373 4.376 19.243 1.00 95.50 98 VAL A O 1
ATOM 776 N N . SER A 1 99 ? -7.701 5.455 17.394 1.00 93.88 99 SER A N 1
ATOM 777 C CA . SER A 1 99 ? -9.037 5.486 16.770 1.00 93.88 99 SER A CA 1
ATOM 778 C C . SER A 1 99 ? -9.593 4.095 16.445 1.00 93.88 99 SER A C 1
ATOM 780 O O . SER A 1 99 ? -10.806 3.927 16.370 1.00 93.88 99 SER A O 1
ATOM 782 N N . LEU A 1 100 ? -8.713 3.102 16.285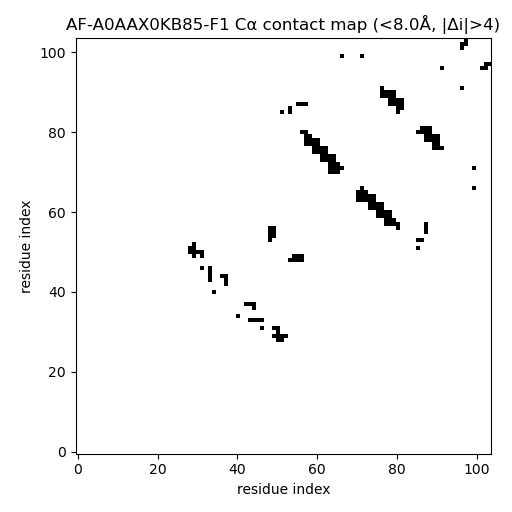 1.00 94.62 100 LEU A N 1
ATOM 783 C CA . LEU A 1 100 ? -9.061 1.696 16.080 1.00 94.62 100 LEU A CA 1
ATOM 784 C C . LEU A 1 100 ? -9.232 0.933 17.409 1.00 94.62 100 LEU A C 1
ATOM 786 O O . LEU A 1 100 ? -9.443 -0.273 17.398 1.00 94.62 100 LEU A O 1
ATOM 790 N N . GLY A 1 101 ? -9.139 1.608 18.561 1.00 91.81 101 GLY A N 1
ATOM 791 C CA . GLY A 1 101 ? -9.318 0.997 19.8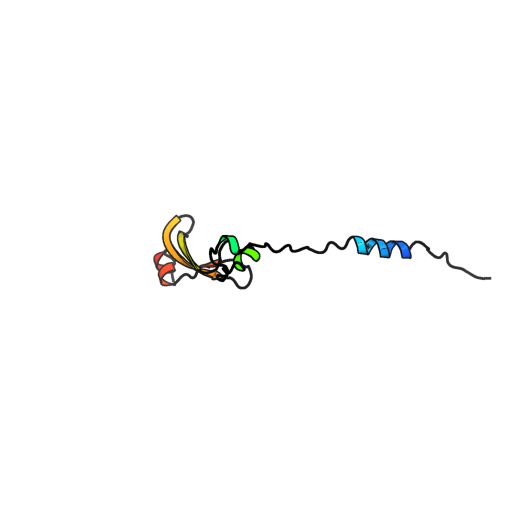82 1.00 91.81 101 GLY A CA 1
ATOM 792 C C . GLY A 1 101 ? -8.054 0.374 20.485 1.00 91.81 101 GLY A C 1
ATOM 793 O O . GLY A 1 101 ? -8.131 -0.249 21.547 1.00 91.81 101 GLY A O 1
ATOM 794 N N . ILE A 1 102 ? -6.885 0.557 19.860 1.00 94.44 102 ILE A N 1
ATOM 795 C CA . ILE A 1 102 ? -5.604 0.096 20.408 1.00 94.44 102 ILE A CA 1
ATOM 796 C C . ILE A 1 102 ? -5.193 1.031 21.549 1.00 94.44 102 ILE A C 1
ATOM 798 O O . ILE A 1 102 ? -5.095 2.248 21.384 1.00 94.44 102 ILE A O 1
ATOM 802 N N . LYS A 1 103 ? -4.969 0.456 22.734 1.00 89.69 103 LYS A N 1
ATOM 803 C CA . LYS A 1 103 ? -4.545 1.208 23.919 1.00 89.69 103 LYS A CA 1
ATOM 804 C C . LYS A 1 103 ? -3.080 1.620 23.790 1.00 89.69 103 LYS A C 1
ATOM 806 O O . LYS A 1 103 ? -2.268 0.860 23.270 1.00 89.69 103 LYS A O 1
ATOM 811 N N . LYS A 1 104 ? -2.779 2.821 24.280 1.00 75.75 104 LYS A N 1
ATOM 812 C CA . LYS A 1 104 ? -1.417 3.344 24.400 1.00 75.75 104 LYS A CA 1
ATOM 813 C C . LYS A 1 104 ? -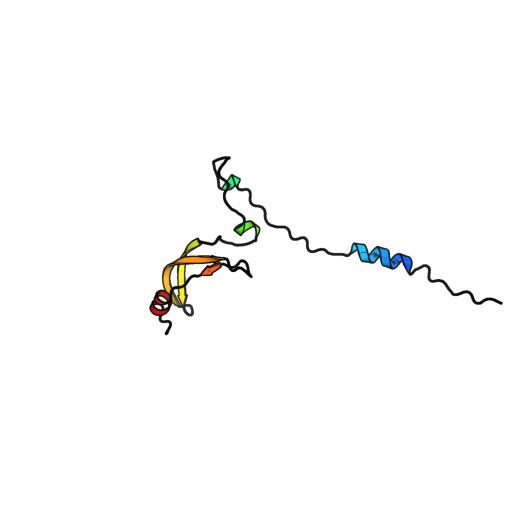0.664 2.683 25.551 1.00 75.75 104 LYS A C 1
ATOM 815 O O . LYS A 1 104 ? -1.328 2.367 26.565 1.00 75.75 104 LYS A O 1
#

Sequence (104 aa):
MHQVLIMPRFARLTIALGLATAVFPVDAEYYFNPRFLSNDLAESVDLSAFTKGREAPPGTYRVDIYLNDEFMTSRDITFIADDNNAELIPCLSTDLLVSLGIKK

Foldseek 3Di:
DDDDDPDPPPPVVVVVVVVVPPDDDDDDFDDDDQVVPDP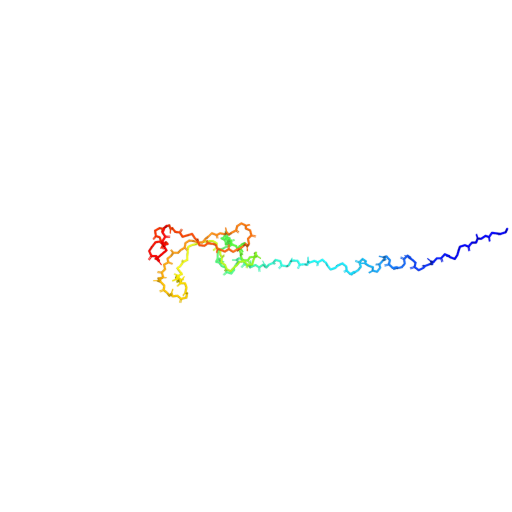DPPDGDDPVLVSVPHPDAFAWDFDFDDDPNHTDDTDIWTWHADPPDSDTDTDADPVNCVSSVNDD

Mean predicted aligned error: 13.12 Å

Organism: Escherichia coli (NCBI:txid562)

Solvent-accessible surface area (backbone atoms only — not comparable to full-atom values): 7087 Å² total; per-residue (Å²): 135,85,90,77,80,89,74,75,84,65,72,70,63,60,63,68,60,64,66,79,69,71,79,70,87,79,82,79,73,52,84,78,72,52,71,81,80,32,96,49,97,83,56,82,65,90,53,67,46,50,34,74,70,2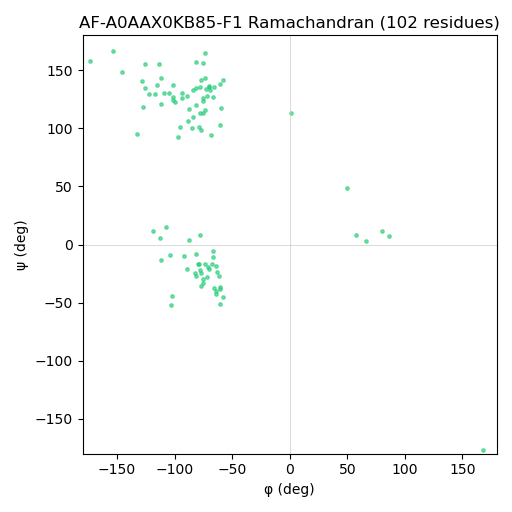8,94,65,70,66,46,74,42,79,42,79,44,65,60,95,90,39,83,73,52,76,48,77,41,43,27,41,70,42,93,84,76,68,44,75,45,76,64,77,52,72,68,55,43,45,75,72,69,48,81,132

Radius of gyration: 28.95 Å; Cα contacts (8 Å, |Δi|>4): 97; chains: 1; bounding box: 76×68×51 Å